Protein AF-A0A8T8SCB7-F1 (afdb_monomer_lite)

Radius of gyration: 16.07 Å; chains: 1; bounding box: 33×56×35 Å

pLDDT: mean 74.21, std 17.25, range [39.06, 95.44]

Foldseek 3Di:
DVVVVVVVVVVVLVQQPDPPDAWAKWFKAFPVRWTWFFDPDDDDQADWTFTFTANATWIKTWDWDDDPVNGIWIWIAQDDPFAWTWAAAAWTITTHRHDDPLRPQRHIWHFRADPVGATFIATPDCVSNHNFAHDTKAFPDNDGGGGITTHDPPPPRTTGMHIGGDDDDPDDRTHD

Sequence (176 aa):
RIQQKKQTMALLNSLHRSTGLPKGDYTIQLPTGKYIGRAEIESEIFAPKPIVVRSTPFVWTVQPIKVKDGLERYNILPGSDAAGHWTAQGDGVYAFAAKVPGQDEASELILQKARAGGYFIKQANETVAGHAKSGAWYVYKQDEFSPVFAGGKGAIMAVPFTFVAQKKTKGTNGIA

Secondary structure (DSSP, 8-state):
-HHHHHHHHHHHHHTTS-----SEEEEEE-TTS-EEE--S--S-SSS-EE-EEESS-BEEEEEEEE-TTS-EEEEEESSTT----EEEETTEEEE-SS--TTHHHH--EEEEEPTTSSEEEEES-TTTTSSPPSSEEEES--STTPBEEEEESSTTT--PBEEEE----SS-SSB-

Structure (mmCIF, N/CA/C/O backbone):
data_AF-A0A8T8SCB7-F1
#
_entry.id   AF-A0A8T8SCB7-F1
#
loop_
_atom_site.group_PDB
_atom_site.id
_atom_site.type_symbol
_atom_site.label_atom_id
_atom_site.label_alt_id
_atom_site.label_comp_id
_atom_site.label_asym_id
_atom_site.label_entity_id
_atom_site.label_seq_id
_atom_site.pdbx_PDB_ins_code
_atom_site.Cartn_x
_atom_site.Cartn_y
_atom_site.Cartn_z
_atom_site.occupancy
_atom_site.B_iso_or_equiv
_atom_site.auth_seq_id
_atom_site.auth_comp_id
_atom_site.auth_asym_id
_atom_site.auth_atom_id
_atom_site.pdbx_PDB_model_num
ATOM 1 N N . ARG A 1 1 ? -1.645 38.810 -9.938 1.00 50.62 1 ARG A N 1
ATOM 2 C CA . ARG A 1 1 ? -1.290 37.470 -10.490 1.00 50.62 1 ARG A CA 1
ATOM 3 C C . ARG A 1 1 ? -0.327 36.659 -9.604 1.00 50.62 1 ARG A C 1
ATOM 5 O O . ARG A 1 1 ? -0.579 35.478 -9.414 1.00 50.62 1 ARG A O 1
ATOM 12 N N . ILE A 1 2 ? 0.731 37.247 -9.029 1.00 47.50 2 ILE A N 1
ATOM 13 C CA . ILE A 1 2 ? 1.704 36.523 -8.171 1.00 47.50 2 ILE A CA 1
ATOM 14 C C . ILE A 1 2 ? 1.106 36.120 -6.802 1.00 47.50 2 ILE A C 1
ATOM 16 O O . ILE A 1 2 ? 1.375 35.029 -6.305 1.00 47.50 2 ILE A O 1
ATOM 20 N N . GLN A 1 3 ? 0.227 36.948 -6.226 1.00 39.47 3 GLN A N 1
ATOM 21 C CA . GLN A 1 3 ? -0.453 36.669 -4.948 1.00 39.47 3 GLN A CA 1
ATOM 22 C C . GLN A 1 3 ? -1.426 35.477 -5.010 1.00 39.47 3 GLN A C 1
ATOM 24 O O . GLN A 1 3 ? -1.428 34.654 -4.101 1.00 39.47 3 GLN A O 1
ATOM 29 N N . GLN A 1 4 ? -2.174 35.325 -6.110 1.00 40.62 4 GLN A N 1
ATOM 30 C CA . GLN A 1 4 ? -3.085 34.190 -6.318 1.00 40.62 4 GLN A CA 1
ATOM 31 C C . GLN A 1 4 ? -2.323 32.858 -6.409 1.00 40.62 4 GLN A C 1
ATOM 33 O O . GLN A 1 4 ? -2.692 31.911 -5.729 1.00 40.62 4 GLN A O 1
ATOM 38 N N . LYS A 1 5 ? -1.196 32.803 -7.145 1.00 40.16 5 LYS A N 1
ATOM 39 C CA . LYS A 1 5 ? -0.328 31.606 -7.207 1.00 40.16 5 LYS A CA 1
ATOM 40 C C . LYS A 1 5 ? 0.242 31.211 -5.838 1.00 40.16 5 LYS A C 1
ATOM 42 O O . LYS A 1 5 ? 0.295 30.024 -5.529 1.00 40.16 5 LYS A O 1
ATOM 47 N N . LYS A 1 6 ? 0.645 32.188 -5.012 1.00 40.19 6 LYS A N 1
ATOM 48 C CA . LYS A 1 6 ? 1.115 31.936 -3.636 1.00 40.19 6 LYS A CA 1
ATOM 49 C C . LYS A 1 6 ? -0.001 31.411 -2.734 1.00 40.19 6 LYS A C 1
ATOM 51 O O . LYS A 1 6 ? 0.254 30.504 -1.955 1.00 40.19 6 LYS A O 1
ATOM 56 N N . GLN A 1 7 ? -1.224 31.924 -2.865 1.00 43.44 7 GLN A N 1
ATOM 57 C CA . GLN A 1 7 ? -2.378 31.413 -2.121 1.00 43.44 7 GLN A CA 1
ATOM 58 C C . GLN A 1 7 ? -2.768 29.999 -2.560 1.00 43.44 7 GLN A C 1
ATOM 60 O O . GLN A 1 7 ? -3.058 29.179 -1.700 1.00 43.44 7 GLN A O 1
ATOM 65 N N . THR A 1 8 ? -2.699 29.661 -3.853 1.00 43.09 8 THR A N 1
ATOM 66 C CA . THR A 1 8 ? -2.957 28.287 -4.322 1.00 43.09 8 THR A CA 1
ATOM 67 C C . THR A 1 8 ? -1.884 27.309 -3.832 1.00 43.09 8 THR A C 1
ATOM 69 O O . THR A 1 8 ? -2.233 26.233 -3.359 1.00 43.09 8 THR A O 1
ATOM 72 N N . MET A 1 9 ? -0.597 27.686 -3.866 1.00 39.97 9 MET A N 1
ATOM 73 C CA . MET A 1 9 ? 0.490 26.874 -3.291 1.00 39.97 9 MET A CA 1
ATOM 74 C C . MET A 1 9 ? 0.390 26.748 -1.770 1.00 39.97 9 MET A C 1
ATOM 76 O O . MET A 1 9 ? 0.601 25.666 -1.241 1.00 39.97 9 MET A O 1
ATOM 80 N N . ALA A 1 10 ? 0.033 27.817 -1.056 1.00 42.06 10 ALA A N 1
ATOM 81 C CA . ALA A 1 10 ? -0.179 27.761 0.387 1.00 42.06 10 ALA A CA 1
ATOM 82 C C . ALA A 1 10 ? -1.401 26.902 0.750 1.00 42.06 10 ALA A C 1
ATOM 84 O O . ALA A 1 10 ? -1.356 26.183 1.741 1.00 42.06 10 ALA A O 1
ATOM 85 N N . LEU A 1 11 ? -2.460 26.912 -0.069 1.00 39.97 11 LEU A N 1
ATOM 86 C CA . LEU A 1 11 ? -3.631 26.055 0.118 1.00 39.97 11 LEU A CA 1
ATOM 87 C C . LEU A 1 11 ? -3.288 24.579 -0.148 1.00 39.97 11 LEU A C 1
ATOM 89 O O . LEU A 1 11 ? -3.611 23.728 0.679 1.00 39.97 11 LEU A O 1
ATOM 93 N N . LEU A 1 12 ? -2.555 24.292 -1.233 1.00 39.06 12 LEU A N 1
ATOM 94 C CA . LEU A 1 12 ? -2.007 22.966 -1.550 1.00 39.06 12 LEU A CA 1
ATOM 95 C C . LEU A 1 12 ? -1.056 22.466 -0.454 1.00 39.06 12 LEU A C 1
ATOM 97 O O . LEU A 1 12 ? -1.183 21.323 -0.034 1.00 39.06 12 LEU A O 1
ATOM 101 N N . ASN A 1 13 ? -0.180 23.315 0.085 1.00 41.41 13 ASN A N 1
ATOM 102 C CA . ASN A 1 13 ? 0.718 22.952 1.186 1.00 41.41 13 ASN A CA 1
ATOM 103 C C . ASN A 1 13 ? -0.034 22.798 2.519 1.00 41.41 13 ASN A C 1
ATOM 105 O O . ASN A 1 13 ? 0.308 21.936 3.321 1.00 41.41 13 ASN A O 1
ATOM 109 N N . SER A 1 14 ? -1.103 23.568 2.756 1.00 39.97 14 SER A N 1
ATOM 110 C CA . SER A 1 14 ? -1.929 23.436 3.968 1.00 39.97 14 SER A CA 1
ATOM 111 C C . SER A 1 14 ? -2.802 22.172 3.984 1.00 39.97 14 SER A C 1
ATOM 113 O O . SER A 1 14 ? -3.186 21.712 5.057 1.00 39.97 14 SER A O 1
ATOM 115 N N . LEU A 1 15 ? -3.074 21.585 2.812 1.00 45.12 15 LEU A N 1
ATOM 116 C CA . LEU A 1 15 ? -3.748 20.291 2.654 1.00 45.12 15 LEU A CA 1
ATOM 117 C C . LEU A 1 15 ? -2.835 19.084 2.942 1.00 45.12 15 LEU A C 1
ATOM 119 O O . LEU A 1 15 ? -3.345 17.977 3.088 1.00 45.12 15 LEU A O 1
ATOM 123 N N . HIS A 1 16 ? -1.521 19.295 3.081 1.00 45.41 16 HIS A N 1
ATOM 124 C CA . HIS A 1 16 ? -0.526 18.271 3.431 1.00 45.41 16 HIS A CA 1
ATOM 125 C C . HIS A 1 16 ? -0.062 18.374 4.893 1.00 45.41 16 HIS A C 1
ATOM 127 O O . HIS A 1 16 ? 1.057 17.988 5.223 1.00 45.41 16 HIS A O 1
ATOM 133 N N . ARG A 1 17 ? -0.905 18.901 5.796 1.00 46.22 17 ARG A N 1
ATOM 134 C CA . ARG A 1 17 ? -0.647 18.807 7.241 1.00 46.22 17 ARG A CA 1
ATOM 135 C C . ARG A 1 17 ? -0.542 17.332 7.616 1.00 46.22 17 ARG A C 1
ATOM 137 O O . ARG A 1 17 ? -1.536 16.623 7.500 1.00 46.22 17 ARG A O 1
ATOM 144 N N . SER A 1 18 ? 0.672 16.940 8.000 1.00 48.28 18 SER A N 1
ATOM 145 C CA . SER A 1 18 ? 1.127 15.628 8.462 1.00 48.28 18 SER A CA 1
ATOM 146 C C . SER A 1 18 ? 0.073 14.523 8.413 1.00 48.28 18 SER A C 1
ATOM 148 O O . SER A 1 18 ? -0.882 14.520 9.197 1.00 48.28 18 SER A O 1
ATOM 150 N N . THR A 1 19 ? 0.275 13.533 7.551 1.00 56.06 19 THR A N 1
ATOM 151 C CA . THR A 1 19 ? -0.537 12.311 7.587 1.00 56.06 19 THR A CA 1
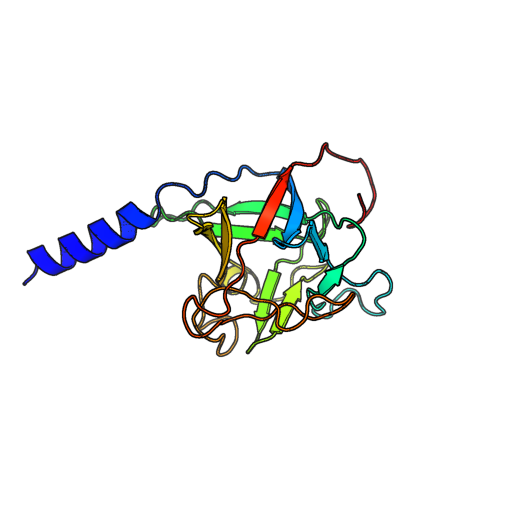ATOM 152 C C . THR A 1 19 ? -0.366 11.626 8.950 1.00 56.06 19 THR A C 1
ATOM 154 O O . THR A 1 19 ? -1.305 11.013 9.458 1.00 56.06 19 THR A O 1
ATOM 157 N N . GLY A 1 20 ? 0.794 11.839 9.592 1.00 68.31 20 GLY A N 1
ATOM 158 C CA . GLY A 1 20 ? 1.016 11.555 11.006 1.00 68.31 20 GLY A CA 1
ATOM 159 C C . GLY A 1 20 ? 1.219 10.077 11.317 1.00 68.31 20 GLY A C 1
ATOM 160 O O . GLY A 1 20 ? 1.247 9.719 12.492 1.00 68.31 20 GLY A O 1
ATOM 161 N N . LEU A 1 21 ? 1.359 9.214 10.302 1.00 86.38 21 LEU A N 1
ATOM 162 C CA . LEU A 1 21 ? 1.660 7.802 10.527 1.00 86.38 21 LEU A CA 1
ATOM 163 C C . LEU A 1 21 ? 3.148 7.638 10.903 1.00 86.38 21 LEU A C 1
ATOM 165 O O . LEU A 1 21 ? 4.014 7.926 10.068 1.00 86.38 21 LEU A O 1
ATOM 169 N N . PRO A 1 22 ? 3.485 7.203 12.133 1.00 88.12 22 PRO A N 1
ATOM 170 C CA . PRO A 1 22 ? 4.874 6.998 12.521 1.00 88.12 22 PRO A CA 1
ATOM 171 C C . PRO A 1 22 ? 5.457 5.761 11.836 1.00 88.12 22 PRO A C 1
ATOM 173 O O . PRO A 1 22 ? 4.728 4.854 11.421 1.00 88.12 22 PRO A O 1
ATOM 176 N N . LYS A 1 23 ? 6.793 5.694 11.781 1.00 88.94 23 LYS A N 1
ATOM 177 C CA . LYS A 1 23 ? 7.489 4.467 11.381 1.00 88.94 23 LYS A CA 1
ATOM 178 C C . LYS A 1 23 ? 7.008 3.304 12.250 1.00 88.94 23 LYS A C 1
ATOM 180 O O . LYS A 1 23 ? 7.021 3.418 13.474 1.00 88.94 23 LYS A O 1
ATOM 185 N N . GLY A 1 24 ? 6.640 2.191 11.630 1.00 88.75 24 GLY A N 1
ATOM 186 C CA . GLY A 1 24 ? 6.175 1.015 12.357 1.00 88.75 24 GLY A CA 1
ATOM 187 C C . GLY A 1 24 ? 5.631 -0.067 11.442 1.00 88.75 24 GLY A C 1
ATOM 188 O O . GLY A 1 24 ? 5.613 0.094 10.222 1.00 88.75 24 GLY A O 1
ATOM 189 N N . ASP A 1 25 ? 5.178 -1.147 12.064 1.00 89.69 25 ASP A N 1
ATOM 190 C CA . ASP A 1 25 ? 4.572 -2.287 11.391 1.00 89.69 25 ASP A CA 1
ATOM 191 C C . ASP A 1 25 ? 3.048 -2.185 11.487 1.00 89.69 25 ASP A C 1
ATOM 193 O O . ASP A 1 25 ? 2.497 -1.878 12.547 1.00 89.69 25 ASP A O 1
ATOM 197 N N . TYR A 1 26 ? 2.364 -2.406 10.369 1.00 91.62 26 TYR A N 1
ATOM 198 C CA . TYR A 1 26 ? 0.929 -2.203 10.225 1.00 91.62 26 TYR A CA 1
ATOM 199 C C . TYR A 1 26 ? 0.309 -3.333 9.416 1.00 91.62 26 TYR A C 1
ATOM 201 O O . TYR A 1 26 ? 0.864 -3.766 8.411 1.00 91.62 26 TYR A O 1
ATOM 209 N N . THR A 1 27 ? -0.895 -3.749 9.792 1.00 93.31 27 THR A N 1
ATOM 210 C CA . THR A 1 27 ? -1.796 -4.379 8.826 1.00 93.31 27 THR A CA 1
ATOM 211 C C . THR A 1 27 ? -2.562 -3.274 8.109 1.00 93.31 27 THR A C 1
ATOM 213 O O . THR A 1 27 ? -2.864 -2.231 8.699 1.00 93.31 27 THR A O 1
ATOM 216 N N . ILE A 1 28 ? -2.838 -3.472 6.822 1.00 94.44 28 ILE A N 1
ATOM 217 C CA . ILE A 1 28 ? -3.557 -2.492 6.006 1.00 94.44 28 ILE A CA 1
ATOM 218 C C . ILE A 1 28 ? -4.883 -3.112 5.578 1.00 94.44 28 ILE A C 1
ATOM 220 O O . ILE A 1 28 ? -4.903 -4.158 4.930 1.00 94.44 28 ILE A O 1
ATOM 224 N N . GLN A 1 29 ? -5.980 -2.475 5.978 1.00 95.44 29 GLN A N 1
ATOM 225 C CA . GLN A 1 29 ? -7.340 -2.980 5.825 1.00 95.44 29 GLN A CA 1
ATOM 226 C C . GLN A 1 29 ? -8.144 -2.156 4.823 1.00 95.44 29 GLN A C 1
ATOM 228 O O . GLN A 1 29 ? -8.042 -0.928 4.769 1.00 95.44 29 GLN A O 1
ATOM 233 N N . LEU A 1 30 ? -8.991 -2.847 4.072 1.00 93.19 30 LEU A N 1
ATOM 234 C CA . LEU A 1 30 ? -10.074 -2.273 3.289 1.00 93.19 30 LEU A CA 1
ATOM 235 C C . LEU A 1 30 ? -11.264 -1.931 4.202 1.00 93.19 30 LEU A C 1
ATOM 237 O O . LEU A 1 30 ? -11.413 -2.534 5.267 1.00 93.19 30 LEU A O 1
ATOM 241 N N . PRO A 1 31 ? -12.185 -1.049 3.771 1.00 90.12 31 PRO A N 1
ATOM 242 C CA . PRO A 1 31 ? -13.402 -0.738 4.526 1.00 90.12 31 PRO A CA 1
ATOM 243 C C . PRO A 1 31 ? -14.296 -1.952 4.812 1.00 90.12 31 PRO A C 1
ATOM 245 O O . PRO A 1 31 ? -15.114 -1.913 5.723 1.00 90.12 31 PRO A O 1
ATOM 248 N N . THR A 1 32 ? -14.143 -3.034 4.047 1.00 90.69 32 THR A N 1
ATOM 249 C CA . THR A 1 32 ? -14.850 -4.305 4.257 1.00 90.69 32 THR A CA 1
ATOM 250 C C . THR A 1 32 ? -14.262 -5.166 5.374 1.00 90.69 32 THR A C 1
ATOM 252 O O . THR A 1 32 ? -14.815 -6.219 5.671 1.00 90.69 32 THR A O 1
ATOM 255 N N . GLY A 1 33 ? -13.136 -4.764 5.971 1.00 91.12 33 GLY A N 1
ATOM 256 C CA . GLY A 1 33 ? -12.409 -5.540 6.978 1.00 91.12 33 GLY A CA 1
ATOM 257 C C . GLY A 1 33 ? -11.411 -6.547 6.399 1.00 91.12 33 GLY A C 1
ATOM 258 O O . GLY A 1 33 ? -10.619 -7.107 7.153 1.00 91.12 33 GLY A O 1
ATOM 259 N N . LYS A 1 34 ? -11.394 -6.752 5.074 1.00 94.75 34 LYS A N 1
ATOM 260 C CA . LYS A 1 34 ? -10.343 -7.531 4.401 1.00 94.75 34 LYS A CA 1
ATOM 261 C C . LYS A 1 34 ? -9.009 -6.791 4.424 1.00 94.75 34 LYS A C 1
ATOM 263 O O . LYS A 1 34 ? -8.967 -5.574 4.592 1.00 94.75 34 LYS A O 1
ATOM 268 N N . TYR A 1 35 ? -7.923 -7.515 4.203 1.00 94.00 35 TYR A N 1
ATOM 269 C CA . TYR A 1 35 ? -6.571 -6.967 4.198 1.00 94.00 35 TYR A CA 1
ATOM 270 C C . TYR A 1 35 ? -6.053 -6.798 2.774 1.00 94.00 35 TYR A C 1
ATOM 272 O O . TYR A 1 35 ? -6.612 -7.350 1.826 1.00 94.00 35 TYR A O 1
ATOM 280 N N . ILE A 1 36 ? -4.957 -6.060 2.627 1.00 93.31 36 ILE A N 1
ATOM 281 C CA . ILE A 1 36 ? -4.107 -6.142 1.439 1.00 93.31 36 ILE A CA 1
ATOM 282 C C . ILE A 1 36 ? -2.752 -6.735 1.809 1.00 93.31 36 ILE A C 1
ATOM 284 O O . ILE A 1 36 ? -2.233 -6.482 2.896 1.00 93.31 36 ILE A O 1
ATOM 288 N N . GLY A 1 37 ? -2.190 -7.535 0.911 1.00 90.50 37 GLY A N 1
ATOM 289 C CA . GLY A 1 37 ? -0.999 -8.347 1.140 1.00 90.50 37 GLY A CA 1
ATOM 290 C C . GLY A 1 37 ? -0.319 -8.751 -0.167 1.00 90.50 37 GLY A C 1
ATOM 291 O O . GLY A 1 37 ? -0.691 -8.287 -1.245 1.00 90.50 37 GLY A O 1
ATOM 292 N N . ARG A 1 38 ? 0.659 -9.651 -0.064 1.00 84.88 38 ARG A N 1
ATOM 293 C CA . ARG A 1 38 ? 1.198 -10.441 -1.189 1.00 84.88 38 ARG A CA 1
ATOM 294 C C . ARG A 1 38 ? 0.643 -11.862 -1.151 1.00 84.88 38 ARG A C 1
ATOM 296 O O . ARG A 1 38 ? 0.041 -12.238 -0.147 1.00 84.88 38 ARG A O 1
ATOM 303 N N . ALA A 1 39 ? 0.836 -12.650 -2.204 1.00 72.69 39 ALA A N 1
ATOM 304 C CA . ALA A 1 39 ? 0.547 -14.085 -2.157 1.00 72.69 39 ALA A CA 1
ATOM 305 C C . ALA A 1 39 ? 1.625 -14.830 -1.339 1.00 72.69 39 ALA A C 1
ATOM 307 O O . ALA A 1 39 ? 2.773 -14.397 -1.290 1.00 72.69 39 ALA A O 1
ATOM 308 N N . GLU A 1 40 ? 1.260 -15.932 -0.674 1.00 60.25 40 GLU A N 1
ATOM 309 C CA . GLU A 1 40 ? 2.172 -16.686 0.213 1.00 60.25 40 GLU A CA 1
ATOM 310 C C . GLU A 1 40 ? 3.194 -17.549 -0.541 1.00 60.25 40 GLU A C 1
ATOM 312 O O . GLU A 1 40 ? 4.269 -17.828 -0.015 1.00 60.25 40 GLU A O 1
ATOM 317 N N . ILE A 1 41 ? 2.888 -17.947 -1.779 1.00 57.22 41 ILE A N 1
ATOM 318 C CA . ILE A 1 41 ? 3.773 -18.753 -2.624 1.00 57.22 41 ILE A CA 1
ATOM 319 C C . ILE A 1 41 ? 4.167 -17.916 -3.832 1.00 57.22 41 ILE A C 1
ATOM 321 O O . ILE A 1 41 ? 3.336 -17.607 -4.686 1.00 57.22 41 ILE A O 1
ATOM 325 N N . GLU A 1 42 ? 5.445 -17.562 -3.918 1.00 58.12 42 GLU A N 1
ATOM 326 C CA . GLU A 1 42 ? 5.986 -16.803 -5.038 1.00 58.12 42 GLU A CA 1
ATOM 327 C C . GLU A 1 42 ? 7.347 -17.375 -5.451 1.00 58.12 42 GLU A C 1
ATOM 329 O O . GLU A 1 42 ? 8.239 -17.551 -4.626 1.00 58.12 42 GLU A O 1
ATOM 334 N N . SER A 1 43 ? 7.512 -17.661 -6.743 1.00 55.09 43 SER A N 1
ATOM 335 C CA . SER A 1 43 ? 8.648 -18.414 -7.296 1.00 55.09 43 SER A CA 1
ATOM 336 C C . SER A 1 43 ? 9.950 -17.618 -7.459 1.00 55.09 43 SER A C 1
ATOM 338 O O . SER A 1 43 ? 10.993 -18.210 -7.713 1.00 55.09 43 SER A O 1
ATOM 340 N N . GLU A 1 44 ? 9.920 -16.287 -7.326 1.00 61.66 44 GLU A N 1
ATOM 341 C CA . GLU A 1 44 ? 11.053 -15.411 -7.675 1.00 61.66 44 GLU A CA 1
ATOM 342 C C . GLU A 1 44 ? 11.160 -14.202 -6.738 1.00 61.66 44 GLU A C 1
ATOM 344 O O . GLU A 1 44 ? 10.221 -13.415 -6.644 1.00 61.66 44 GLU A O 1
ATOM 349 N N . ILE A 1 45 ? 12.305 -14.019 -6.073 1.00 58.69 45 ILE A N 1
ATOM 350 C CA . ILE A 1 45 ? 12.516 -12.963 -5.060 1.00 58.69 45 ILE A CA 1
ATOM 351 C C . ILE A 1 45 ? 12.659 -11.562 -5.691 1.00 58.69 45 ILE A C 1
ATOM 353 O O . ILE A 1 45 ? 12.259 -10.570 -5.083 1.00 58.69 45 ILE A O 1
ATOM 357 N N . PHE A 1 46 ? 13.200 -11.465 -6.910 1.00 58.56 46 PHE A N 1
ATOM 358 C CA . PHE A 1 46 ? 13.490 -10.183 -7.574 1.00 58.56 46 PHE A CA 1
ATOM 359 C C . PHE A 1 46 ? 12.359 -9.656 -8.468 1.00 58.56 46 PHE A C 1
ATOM 361 O O . PHE A 1 46 ? 12.425 -8.515 -8.922 1.00 58.56 46 PHE A O 1
ATOM 368 N N . ALA A 1 47 ? 11.322 -10.456 -8.719 1.00 66.50 47 ALA A N 1
ATOM 369 C CA . ALA A 1 47 ? 10.190 -10.029 -9.533 1.00 66.50 47 ALA A CA 1
ATOM 370 C C . ALA A 1 47 ? 9.229 -9.128 -8.729 1.00 66.50 47 ALA A C 1
ATOM 372 O O . ALA A 1 47 ? 8.987 -9.419 -7.552 1.00 66.50 47 ALA A O 1
ATOM 373 N N . PRO A 1 48 ? 8.638 -8.078 -9.341 1.00 74.50 48 PRO A N 1
ATOM 374 C CA . PRO A 1 48 ? 7.559 -7.306 -8.728 1.00 74.50 48 PRO A CA 1
ATOM 375 C C . PRO A 1 48 ? 6.394 -8.220 -8.361 1.00 74.50 48 PRO A C 1
ATOM 377 O O . PRO A 1 48 ? 5.976 -9.060 -9.161 1.00 74.50 48 PRO A O 1
ATOM 380 N N . LYS A 1 49 ? 5.850 -8.047 -7.158 1.00 84.12 49 LYS A N 1
ATOM 381 C CA . LYS A 1 49 ? 4.766 -8.886 -6.647 1.00 84.12 49 LYS A CA 1
ATOM 382 C C . LYS A 1 49 ? 3.491 -8.086 -6.525 1.00 84.12 49 LYS A C 1
ATOM 384 O O . LYS A 1 49 ? 3.523 -7.039 -5.880 1.00 84.12 49 LYS A O 1
ATOM 389 N N . PRO A 1 50 ? 2.389 -8.530 -7.146 1.00 87.38 50 PRO A N 1
ATOM 390 C CA . PRO A 1 50 ? 1.155 -7.774 -7.109 1.00 87.38 50 PRO A CA 1
ATOM 391 C C . PRO A 1 50 ? 0.679 -7.640 -5.667 1.00 87.38 50 PRO A C 1
ATOM 393 O O . PRO A 1 50 ? 0.734 -8.588 -4.879 1.00 87.38 50 PRO A O 1
ATOM 396 N N . ILE A 1 51 ? 0.198 -6.450 -5.332 1.00 91.12 51 ILE A N 1
ATOM 397 C CA . ILE A 1 51 ? -0.522 -6.240 -4.084 1.00 91.12 51 ILE A CA 1
ATOM 398 C C . ILE A 1 51 ? -1.962 -6.668 -4.315 1.00 91.12 51 ILE A C 1
ATOM 400 O O . ILE A 1 51 ? -2.612 -6.224 -5.262 1.00 91.12 51 ILE A O 1
ATOM 404 N N . VAL A 1 52 ? -2.453 -7.548 -3.454 1.00 92.31 52 VAL A N 1
ATOM 405 C CA . VAL A 1 52 ? -3.750 -8.201 -3.619 1.00 92.31 52 VAL A CA 1
ATOM 406 C C . VAL A 1 52 ? -4.563 -8.153 -2.335 1.00 92.31 52 VAL A C 1
ATOM 408 O O . VAL A 1 52 ? -4.020 -8.000 -1.241 1.00 92.31 52 VAL A O 1
ATOM 411 N N . VAL A 1 53 ? -5.874 -8.318 -2.461 1.00 93.69 53 VAL A N 1
ATOM 412 C CA . VAL A 1 53 ? -6.784 -8.528 -1.336 1.00 93.69 53 VAL A CA 1
ATOM 413 C C . VAL A 1 53 ? -6.479 -9.864 -0.664 1.00 93.69 53 VAL A C 1
ATOM 415 O O . VAL A 1 53 ? -6.266 -10.875 -1.332 1.00 93.69 53 VAL A O 1
ATOM 418 N N . ARG A 1 54 ? -6.493 -9.882 0.666 1.00 92.75 54 ARG A N 1
ATOM 419 C CA . ARG A 1 54 ? -6.255 -11.063 1.498 1.00 92.75 54 ARG A CA 1
ATOM 420 C C . ARG A 1 54 ? -7.346 -11.211 2.550 1.00 92.75 54 ARG A C 1
ATOM 422 O O . ARG A 1 54 ? -7.840 -10.223 3.101 1.00 92.75 54 ARG A O 1
ATOM 429 N N . SER A 1 55 ? -7.688 -12.461 2.841 1.00 91.06 55 SER A N 1
ATOM 430 C CA . SER A 1 55 ? -8.549 -12.820 3.971 1.00 91.06 55 SER A CA 1
ATOM 431 C C . SER A 1 55 ? -7.764 -12.841 5.288 1.00 91.06 55 SER A C 1
ATOM 433 O O . SER A 1 55 ? -8.323 -12.565 6.346 1.00 91.06 55 SER A O 1
ATOM 435 N N . THR A 1 56 ? -6.459 -13.120 5.224 1.00 88.44 56 THR A N 1
ATOM 436 C CA . THR A 1 56 ? -5.551 -13.130 6.374 1.00 88.44 56 THR A CA 1
ATOM 437 C C . THR A 1 56 ? -4.768 -11.816 6.494 1.00 88.44 56 THR A C 1
ATOM 439 O O . THR A 1 56 ? -4.501 -11.160 5.479 1.00 88.44 56 THR A O 1
ATOM 442 N N . PRO A 1 57 ? -4.390 -11.402 7.717 1.00 88.56 57 PRO A N 1
ATOM 443 C CA . PRO A 1 57 ? -3.588 -10.204 7.911 1.00 88.56 57 PRO A CA 1
ATOM 444 C C . PRO A 1 57 ? -2.196 -10.345 7.292 1.00 88.56 57 PRO A C 1
ATOM 446 O O . PRO A 1 57 ? -1.520 -11.356 7.474 1.00 88.56 57 PRO A O 1
ATOM 449 N N . PHE A 1 58 ? -1.747 -9.288 6.617 1.00 86.50 58 PHE A N 1
ATOM 450 C CA . PHE A 1 58 ? -0.381 -9.162 6.120 1.00 86.50 58 PHE A CA 1
ATOM 451 C C . PHE A 1 58 ? 0.277 -7.938 6.756 1.00 86.50 58 PHE A C 1
ATOM 453 O O . PHE A 1 58 ? -0.324 -6.857 6.790 1.00 86.50 58 PHE A O 1
ATOM 460 N N . VAL A 1 59 ? 1.496 -8.105 7.271 1.00 88.00 59 VAL A N 1
ATOM 461 C CA . VAL A 1 59 ? 2.227 -7.026 7.948 1.00 88.00 59 VAL A CA 1
ATOM 462 C C . VAL A 1 59 ? 3.103 -6.269 6.962 1.00 88.00 59 VAL A C 1
ATOM 464 O O . VAL A 1 59 ? 3.955 -6.836 6.280 1.00 88.00 59 VAL A O 1
ATOM 467 N N . TRP A 1 60 ? 2.915 -4.956 6.944 1.00 89.94 60 TRP A N 1
ATOM 468 C CA . TRP A 1 60 ? 3.667 -4.000 6.155 1.00 89.94 60 TRP A CA 1
ATOM 469 C C . TRP A 1 60 ? 4.426 -3.048 7.066 1.00 89.94 60 TRP A C 1
ATOM 471 O O . TRP A 1 60 ? 3.866 -2.511 8.021 1.00 89.94 60 TRP A O 1
ATOM 481 N N . THR A 1 61 ? 5.680 -2.770 6.739 1.00 89.69 61 THR A N 1
ATOM 482 C CA . THR A 1 61 ? 6.450 -1.746 7.441 1.00 89.69 61 THR A CA 1
ATOM 483 C C . THR A 1 61 ? 6.278 -0.420 6.719 1.00 89.69 61 THR A C 1
ATOM 485 O O . THR A 1 61 ? 6.615 -0.298 5.543 1.00 89.69 61 THR A O 1
ATOM 488 N N . VAL A 1 62 ? 5.770 0.586 7.427 1.00 90.69 62 VAL A N 1
ATOM 489 C CA . VAL A 1 62 ? 5.624 1.953 6.921 1.00 90.69 62 VAL A CA 1
ATOM 490 C C . VAL A 1 62 ? 6.820 2.781 7.370 1.00 90.69 62 VAL A C 1
ATOM 492 O O . VAL A 1 62 ? 7.176 2.795 8.550 1.00 90.69 62 VAL A O 1
ATOM 495 N N . GLN A 1 63 ? 7.441 3.488 6.430 1.00 89.25 63 GLN A N 1
ATOM 496 C CA . GLN A 1 63 ? 8.612 4.326 6.661 1.00 89.25 63 GLN A CA 1
ATOM 497 C C . GLN A 1 63 ? 8.360 5.744 6.127 1.00 89.25 63 GLN A C 1
ATOM 499 O O . GLN A 1 63 ? 8.369 5.942 4.912 1.00 89.25 63 GLN A O 1
ATOM 504 N N . PRO A 1 64 ? 8.136 6.743 7.000 1.00 88.94 64 PRO A N 1
ATOM 505 C CA . PRO A 1 64 ? 8.050 8.132 6.575 1.00 88.94 64 PRO A CA 1
ATOM 506 C C . PRO A 1 64 ? 9.411 8.634 6.077 1.00 88.94 64 PRO A C 1
ATOM 508 O O . PRO A 1 64 ? 10.454 8.375 6.683 1.00 88.94 64 PRO A O 1
ATOM 511 N N . ILE A 1 65 ? 9.382 9.396 4.992 1.00 85.62 65 ILE A N 1
ATOM 512 C CA . ILE A 1 65 ? 10.524 10.015 4.327 1.00 85.62 65 ILE A CA 1
ATOM 513 C C . ILE A 1 65 ? 10.466 11.514 4.608 1.00 85.62 65 ILE A C 1
ATOM 515 O O . ILE A 1 65 ? 9.462 12.179 4.340 1.00 85.62 65 ILE A O 1
ATOM 519 N N . LYS A 1 66 ? 11.565 12.061 5.133 1.00 77.00 66 LYS A N 1
ATOM 520 C CA . LYS A 1 66 ? 11.722 13.507 5.301 1.00 77.00 66 LYS A CA 1
ATOM 521 C C . LYS A 1 66 ? 12.171 14.112 3.978 1.00 77.00 66 LYS A C 1
ATOM 523 O O . LYS A 1 66 ? 13.341 13.991 3.620 1.00 77.00 66 LYS A O 1
ATOM 528 N N . VAL A 1 67 ? 11.267 14.786 3.277 1.00 73.75 67 VAL A N 1
ATOM 529 C CA . VAL A 1 67 ? 11.611 15.541 2.068 1.00 73.75 67 VAL A CA 1
ATOM 530 C C . VAL A 1 67 ? 11.738 17.036 2.358 1.00 73.75 67 VAL A C 1
ATOM 532 O O . VAL A 1 67 ? 11.107 17.589 3.258 1.00 73.75 67 VAL A O 1
ATOM 535 N N . LYS A 1 68 ? 12.627 17.693 1.606 1.00 68.25 68 LYS A N 1
ATOM 536 C CA . LYS A 1 68 ? 13.017 19.099 1.821 1.00 68.25 68 LYS A CA 1
ATOM 537 C C . LYS A 1 68 ? 11.896 20.101 1.518 1.00 68.25 68 LYS A C 1
ATOM 539 O O . LYS A 1 68 ? 11.984 21.241 1.956 1.00 68.25 68 LYS A O 1
ATOM 544 N N . ASP A 1 69 ? 10.874 19.689 0.771 1.00 70.81 69 ASP A N 1
ATOM 545 C CA . ASP A 1 69 ? 9.717 20.515 0.400 1.00 70.81 69 ASP A CA 1
ATOM 546 C C . ASP A 1 69 ? 8.653 20.612 1.515 1.00 70.81 69 ASP A C 1
ATOM 548 O O . ASP A 1 69 ? 7.683 21.356 1.374 1.00 70.81 69 ASP A O 1
ATOM 552 N N . GLY A 1 70 ? 8.848 19.903 2.635 1.00 64.56 70 GLY A N 1
ATOM 553 C CA . GLY A 1 70 ? 7.927 19.886 3.771 1.00 64.56 70 GLY A CA 1
ATOM 554 C C . GLY A 1 70 ? 6.709 18.976 3.585 1.00 64.56 70 GLY A C 1
ATOM 555 O O . GLY A 1 70 ? 5.847 18.956 4.462 1.00 64.56 70 GLY A O 1
ATOM 556 N N . LEU A 1 71 ? 6.626 18.226 2.480 1.00 68.06 71 LEU A N 1
ATOM 557 C CA . LEU A 1 71 ? 5.616 17.187 2.291 1.00 68.06 71 LEU A CA 1
ATOM 558 C C . LEU A 1 71 ? 6.019 15.915 3.056 1.00 68.06 71 LEU A C 1
ATOM 560 O O . LEU A 1 71 ? 7.195 15.636 3.259 1.00 68.06 71 LEU A O 1
ATOM 564 N N . GLU A 1 72 ? 5.052 15.115 3.498 1.00 80.50 72 GLU A N 1
ATOM 565 C CA . GLU A 1 72 ? 5.343 13.786 4.050 1.00 80.50 72 GLU A CA 1
ATOM 566 C C . GLU A 1 72 ? 5.189 12.742 2.946 1.00 80.50 72 GLU A C 1
ATOM 568 O O . GLU A 1 72 ? 4.105 12.584 2.376 1.00 80.50 72 GLU A O 1
ATOM 573 N N . ARG A 1 73 ? 6.281 12.034 2.646 1.00 88.06 73 ARG A N 1
ATOM 574 C CA . ARG A 1 73 ? 6.292 10.900 1.715 1.00 88.06 73 ARG A CA 1
ATOM 575 C C . ARG A 1 73 ? 6.540 9.609 2.481 1.00 88.06 73 ARG A C 1
ATOM 577 O O . ARG A 1 73 ? 7.029 9.642 3.608 1.00 88.06 73 ARG A O 1
ATOM 584 N N . TYR A 1 74 ? 6.188 8.479 1.890 1.00 89.56 74 TYR A N 1
ATOM 585 C CA . TYR A 1 74 ? 6.237 7.182 2.556 1.00 89.56 74 TYR A CA 1
ATOM 586 C C . TYR A 1 74 ? 6.822 6.117 1.646 1.00 89.56 74 TYR A C 1
ATOM 588 O O . TYR A 1 74 ? 6.477 6.060 0.472 1.00 89.56 74 TYR A O 1
ATOM 596 N N . ASN A 1 75 ? 7.622 5.228 2.224 1.00 89.44 75 ASN A N 1
ATOM 597 C CA . ASN A 1 75 ? 7.863 3.901 1.676 1.00 89.44 75 ASN A CA 1
ATOM 598 C C . ASN A 1 75 ? 7.048 2.885 2.478 1.00 89.44 75 ASN A C 1
ATOM 600 O O . ASN A 1 75 ? 6.913 3.003 3.699 1.00 89.44 75 ASN A O 1
ATOM 604 N N . ILE A 1 76 ? 6.518 1.877 1.791 1.00 89.56 76 ILE A N 1
ATOM 605 C CA . ILE A 1 76 ? 5.851 0.728 2.408 1.00 89.56 76 ILE A CA 1
ATOM 606 C C . ILE A 1 76 ? 6.564 -0.535 1.924 1.00 89.56 76 ILE A C 1
ATOM 608 O O . ILE A 1 76 ? 6.837 -0.669 0.730 1.00 89.56 76 ILE A O 1
ATOM 612 N N . LEU A 1 77 ? 6.911 -1.423 2.858 1.00 86.38 77 LEU A N 1
ATOM 613 C CA . LEU A 1 77 ? 7.747 -2.602 2.622 1.00 86.38 77 LEU A CA 1
ATOM 614 C C . LEU A 1 77 ? 7.048 -3.877 3.115 1.00 86.38 77 LEU A C 1
ATOM 616 O O . LEU A 1 77 ? 6.338 -3.809 4.124 1.00 86.38 77 LEU A O 1
ATOM 620 N N . PRO A 1 78 ? 7.237 -5.038 2.453 1.00 79.12 78 PRO A N 1
ATOM 621 C CA . PRO A 1 78 ? 6.642 -6.319 2.851 1.00 79.12 78 PRO A CA 1
ATOM 622 C C . PRO A 1 78 ? 7.322 -6.936 4.090 1.00 79.12 78 PRO A C 1
ATOM 624 O O . PRO A 1 78 ? 7.893 -8.022 4.017 1.00 79.12 78 PRO A O 1
ATOM 627 N N . GLY A 1 79 ? 7.255 -6.234 5.222 1.00 68.88 79 GLY A N 1
ATOM 628 C CA . GLY A 1 79 ? 7.881 -6.597 6.495 1.00 68.88 79 GLY A CA 1
ATOM 629 C C . GLY A 1 79 ? 9.145 -5.789 6.808 1.00 68.88 79 GLY A C 1
ATOM 630 O O . GLY A 1 79 ? 9.689 -5.096 5.945 1.00 68.88 79 GLY A O 1
ATOM 631 N N . SER A 1 80 ? 9.612 -5.880 8.059 1.00 60.59 80 SER A N 1
ATOM 632 C CA . SER A 1 80 ? 10.677 -5.016 8.599 1.00 60.59 80 SER A CA 1
ATOM 633 C C . SER A 1 80 ? 12.054 -5.268 7.998 1.00 60.59 80 SER A C 1
ATOM 635 O O . SER A 1 80 ? 12.895 -4.369 8.010 1.00 60.59 80 SER A O 1
ATOM 637 N N . ASP A 1 81 ? 12.259 -6.478 7.483 1.00 59.59 81 ASP A N 1
ATOM 638 C CA . ASP A 1 81 ? 13.542 -6.963 6.974 1.00 59.59 81 ASP A CA 1
ATOM 639 C C . ASP A 1 81 ? 13.599 -6.916 5.435 1.00 59.59 81 ASP A C 1
ATOM 641 O O . ASP A 1 81 ? 14.633 -7.204 4.832 1.00 59.59 81 ASP A O 1
ATOM 645 N N . ALA A 1 82 ? 12.493 -6.533 4.785 1.00 65.44 82 ALA A N 1
ATOM 646 C CA . ALA A 1 82 ? 12.439 -6.349 3.344 1.00 65.44 82 ALA A CA 1
ATOM 647 C C . ALA A 1 82 ? 13.126 -5.041 2.927 1.00 65.44 82 ALA A C 1
ATOM 649 O O . ALA A 1 82 ? 13.063 -4.033 3.630 1.00 65.44 82 ALA A O 1
ATOM 650 N N . ALA A 1 83 ? 13.751 -5.051 1.748 1.00 62.97 83 ALA A N 1
ATOM 651 C CA . ALA A 1 83 ? 14.437 -3.884 1.186 1.00 62.97 83 ALA A CA 1
ATOM 652 C C . ALA A 1 83 ? 13.720 -3.289 -0.036 1.00 62.97 83 ALA A C 1
ATOM 654 O O . ALA A 1 83 ? 14.094 -2.217 -0.503 1.00 62.97 83 ALA A O 1
ATOM 655 N N . GLY A 1 84 ? 12.723 -3.991 -0.581 1.00 68.75 84 GLY A N 1
ATOM 656 C CA . GLY A 1 84 ? 11.935 -3.503 -1.705 1.00 68.75 84 GLY A CA 1
ATOM 657 C C . GLY A 1 84 ? 10.722 -2.690 -1.253 1.00 68.75 84 GLY A C 1
ATOM 658 O O . GLY A 1 84 ? 10.120 -2.939 -0.207 1.00 68.75 84 GLY A O 1
ATOM 659 N N . HIS A 1 85 ? 10.377 -1.689 -2.056 1.00 83.12 85 HIS A N 1
ATOM 660 C CA . HIS A 1 85 ? 9.290 -0.757 -1.787 1.00 83.12 85 HIS A CA 1
ATOM 661 C C . HIS A 1 85 ? 8.066 -1.057 -2.654 1.00 83.12 85 HIS A C 1
ATOM 663 O O . HIS A 1 85 ? 8.133 -1.793 -3.641 1.00 83.12 85 HIS A O 1
ATOM 669 N N . TRP A 1 86 ? 6.940 -0.460 -2.290 1.00 86.31 86 TRP A N 1
ATOM 670 C CA . TRP A 1 86 ? 5.759 -0.403 -3.139 1.00 86.31 86 TRP A CA 1
ATOM 671 C C . TRP A 1 86 ? 5.940 0.565 -4.308 1.00 86.31 86 TRP A C 1
ATOM 673 O O . TRP A 1 86 ? 6.504 1.639 -4.135 1.00 86.31 86 TRP A O 1
ATOM 683 N N . THR A 1 87 ? 5.392 0.235 -5.473 1.00 83.69 87 THR A N 1
ATOM 684 C CA . THR A 1 87 ? 5.312 1.151 -6.618 1.00 83.69 87 THR A CA 1
ATOM 685 C C . THR A 1 87 ? 4.099 0.827 -7.487 1.00 83.69 87 THR A C 1
ATOM 687 O O . THR A 1 87 ? 3.577 -0.291 -7.458 1.00 83.69 87 THR A O 1
ATOM 690 N N . ALA A 1 88 ? 3.656 1.799 -8.274 1.00 80.06 88 ALA A N 1
ATOM 691 C CA . ALA A 1 88 ? 2.728 1.576 -9.371 1.00 80.06 88 ALA A CA 1
ATOM 692 C C . ALA A 1 88 ? 3.498 1.387 -10.685 1.00 80.06 88 ALA A C 1
ATOM 694 O O . ALA A 1 88 ? 4.466 2.092 -10.927 1.00 80.06 88 ALA A O 1
ATOM 695 N N . GLN A 1 89 ? 3.051 0.485 -11.555 1.00 76.81 89 GLN A N 1
ATOM 696 C CA . GLN A 1 89 ? 3.534 0.399 -12.935 1.00 76.81 89 GLN A CA 1
ATOM 697 C C . GLN A 1 89 ? 2.335 0.259 -13.870 1.00 76.81 89 GLN A C 1
ATOM 699 O O . GLN A 1 89 ? 1.619 -0.744 -13.828 1.00 76.81 89 GLN A O 1
ATOM 704 N N . GLY A 1 90 ? 2.085 1.282 -14.693 1.00 75.38 90 GLY A N 1
ATOM 705 C CA . GLY A 1 90 ? 0.814 1.404 -15.406 1.00 75.38 90 GLY A CA 1
ATOM 706 C C . GLY A 1 90 ? -0.356 1.560 -14.427 1.00 75.38 90 GLY A C 1
ATOM 707 O O . GLY A 1 90 ? -0.418 2.529 -13.671 1.00 75.38 90 GLY A O 1
ATOM 708 N N . ASP A 1 91 ? -1.307 0.626 -14.442 1.00 77.44 91 ASP A N 1
ATOM 709 C CA . ASP A 1 91 ? -2.396 0.558 -13.459 1.00 77.44 91 ASP A CA 1
ATOM 710 C C . ASP A 1 91 ? -2.170 -0.485 -12.356 1.00 77.44 91 ASP A C 1
ATOM 712 O O . ASP A 1 91 ? -2.907 -0.476 -11.373 1.00 77.44 91 ASP A O 1
ATOM 716 N N . GLY A 1 92 ? -1.158 -1.345 -12.463 1.00 81.81 92 GLY A N 1
ATOM 717 C CA . GLY A 1 92 ? -0.842 -2.337 -11.439 1.00 81.81 92 GLY A CA 1
ATOM 718 C C . GLY A 1 92 ? -0.075 -1.736 -10.264 1.00 81.81 92 GLY A C 1
ATOM 719 O O . GLY A 1 92 ? 0.739 -0.828 -10.439 1.00 81.81 92 GLY A O 1
ATOM 720 N N . VAL A 1 93 ? -0.313 -2.267 -9.065 1.00 87.56 93 VAL A N 1
ATOM 721 C CA . VAL A 1 93 ? 0.441 -1.930 -7.853 1.00 87.56 93 VAL A CA 1
ATOM 722 C C . VAL A 1 93 ? 1.243 -3.141 -7.401 1.00 87.56 93 VAL A C 1
ATOM 724 O O . VAL A 1 93 ? 0.702 -4.240 -7.253 1.00 87.56 93 VAL A O 1
ATOM 727 N N . TYR A 1 94 ? 2.526 -2.922 -7.132 1.00 85.94 94 TYR A N 1
ATOM 728 C CA . TYR A 1 94 ? 3.479 -3.980 -6.836 1.00 85.94 94 TYR A CA 1
ATOM 729 C C . TYR A 1 94 ? 4.309 -3.669 -5.596 1.00 85.94 94 TYR A C 1
ATOM 731 O O . TYR A 1 94 ? 4.627 -2.516 -5.318 1.00 85.94 94 TYR A O 1
ATOM 739 N N . ALA A 1 95 ? 4.708 -4.716 -4.883 1.00 85.50 95 ALA A N 1
ATOM 740 C CA . ALA A 1 95 ? 5.706 -4.690 -3.828 1.00 85.50 95 ALA A CA 1
ATOM 741 C C . ALA A 1 95 ? 6.911 -5.538 -4.244 1.00 85.50 95 ALA A C 1
ATOM 743 O O . ALA A 1 95 ? 6.762 -6.605 -4.837 1.00 85.50 95 ALA A O 1
ATOM 744 N N . PHE A 1 96 ? 8.111 -5.088 -3.899 1.00 78.31 96 PHE A N 1
ATOM 745 C CA . PHE A 1 96 ? 9.341 -5.831 -4.162 1.00 78.31 96 PHE A CA 1
ATOM 746 C C . PHE A 1 96 ? 9.894 -6.402 -2.857 1.00 78.31 96 PHE A C 1
ATOM 748 O O . PHE A 1 96 ? 9.783 -5.775 -1.805 1.00 78.31 96 PHE A O 1
ATOM 755 N N . ALA A 1 97 ? 10.502 -7.588 -2.901 1.00 72.81 97 ALA A N 1
ATOM 756 C CA . ALA A 1 97 ? 11.186 -8.143 -1.729 1.00 72.81 97 ALA A CA 1
ATOM 757 C C . ALA A 1 97 ? 12.582 -7.522 -1.532 1.00 72.81 97 ALA A C 1
ATOM 759 O O . ALA A 1 97 ? 13.026 -7.327 -0.400 1.00 72.81 97 ALA A O 1
ATOM 760 N N . ALA A 1 98 ? 13.245 -7.156 -2.632 1.00 72.44 98 ALA A N 1
ATOM 761 C CA . ALA A 1 98 ? 14.557 -6.519 -2.656 1.00 72.44 98 ALA A CA 1
ATOM 762 C C . ALA A 1 98 ? 14.520 -5.207 -3.448 1.00 72.44 98 ALA A C 1
ATOM 764 O O . ALA A 1 98 ? 13.641 -5.002 -4.286 1.00 72.44 98 ALA A O 1
ATOM 765 N N . LYS A 1 99 ? 15.492 -4.329 -3.190 1.00 74.19 99 LYS A N 1
ATOM 766 C CA . LYS A 1 99 ? 15.635 -3.076 -3.927 1.00 74.19 99 LYS A CA 1
ATOM 767 C C . LYS A 1 99 ? 16.070 -3.347 -5.368 1.00 74.19 99 LYS A C 1
ATOM 769 O O . LYS A 1 99 ? 17.045 -4.064 -5.584 1.00 74.19 99 LYS A O 1
ATOM 774 N N . VAL A 1 100 ? 15.390 -2.737 -6.335 1.00 71.56 100 VAL A N 1
ATOM 775 C CA . VAL A 1 100 ? 15.768 -2.788 -7.760 1.00 71.56 100 VAL A CA 1
ATOM 776 C C . VAL A 1 100 ? 16.263 -1.418 -8.253 1.00 71.56 100 VAL A C 1
ATOM 778 O O . VAL A 1 100 ? 15.886 -0.389 -7.680 1.00 71.56 100 VAL A O 1
ATOM 781 N N . PRO A 1 101 ? 17.132 -1.352 -9.282 1.00 71.56 101 PRO A N 1
ATOM 782 C CA . PRO A 1 101 ? 17.591 -0.077 -9.835 1.00 71.56 101 PRO A CA 1
ATOM 783 C C . PRO A 1 101 ? 16.425 0.835 -10.254 1.00 71.56 101 PRO A C 1
ATOM 785 O O . PRO A 1 101 ? 15.464 0.373 -10.861 1.00 71.56 101 PRO A O 1
ATOM 788 N N . GLY A 1 102 ? 16.507 2.130 -9.925 1.00 66.94 102 GLY A N 1
ATOM 789 C CA . GLY A 1 102 ? 15.471 3.129 -10.248 1.00 66.94 102 GLY A CA 1
ATOM 790 C C . GLY A 1 102 ? 14.289 3.201 -9.269 1.00 66.94 102 GLY A C 1
ATOM 791 O O . GLY A 1 102 ? 13.418 4.052 -9.425 1.00 66.94 102 GLY A O 1
ATOM 792 N N . GLN A 1 103 ? 14.260 2.358 -8.232 1.00 69.25 103 GLN A N 1
ATOM 793 C CA . GLN A 1 103 ? 13.116 2.257 -7.324 1.00 69.25 103 GLN A CA 1
ATOM 794 C C . GLN A 1 103 ? 12.957 3.440 -6.353 1.00 69.25 103 GLN A C 1
ATOM 796 O O . GLN A 1 103 ? 11.828 3.748 -5.975 1.00 69.25 103 GLN A O 1
ATOM 801 N N . ASP A 1 104 ? 14.042 4.106 -5.946 1.00 67.31 104 ASP A N 1
ATOM 802 C CA . ASP A 1 104 ? 13.993 5.137 -4.893 1.00 67.31 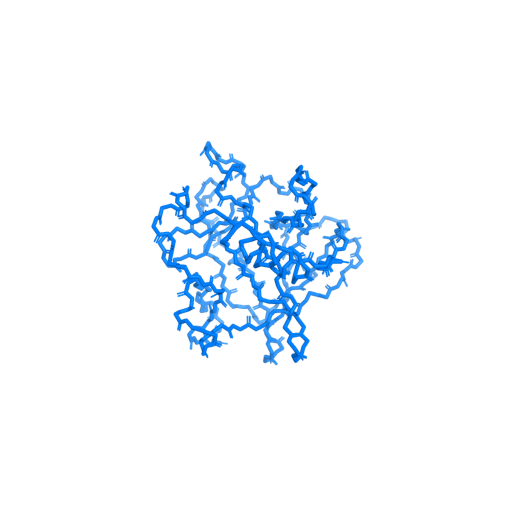104 ASP A CA 1
ATOM 803 C C . ASP A 1 104 ? 13.071 6.306 -5.252 1.00 67.31 104 ASP A C 1
ATOM 805 O O . ASP A 1 104 ? 12.264 6.730 -4.433 1.00 67.31 104 ASP A O 1
ATOM 809 N N . GLU A 1 105 ? 13.139 6.781 -6.494 1.00 64.00 105 GLU A N 1
ATOM 810 C CA . GLU A 1 105 ? 12.303 7.885 -6.976 1.00 64.00 105 GLU A CA 1
ATOM 811 C C . GLU A 1 105 ? 10.895 7.415 -7.381 1.00 64.00 105 GLU A C 1
ATOM 813 O O . GLU A 1 105 ? 9.932 8.180 -7.318 1.00 64.00 105 GLU A O 1
ATOM 818 N N . ALA A 1 106 ? 10.764 6.143 -7.777 1.00 67.25 106 ALA A N 1
ATOM 819 C CA . ALA A 1 106 ? 9.522 5.537 -8.253 1.00 67.25 106 ALA A CA 1
ATOM 820 C C . ALA A 1 106 ? 8.608 5.018 -7.134 1.00 67.25 106 ALA A C 1
ATOM 822 O O . ALA A 1 106 ? 7.504 4.571 -7.423 1.00 67.25 106 ALA A O 1
ATOM 823 N N . SER A 1 107 ? 9.056 4.993 -5.877 1.00 76.88 107 SER A N 1
ATOM 824 C CA . SER A 1 107 ? 8.357 4.269 -4.795 1.00 76.88 107 SER A CA 1
ATOM 825 C C . SER A 1 107 ? 7.859 5.146 -3.662 1.00 76.88 107 SER A C 1
ATOM 827 O O . SER A 1 107 ? 7.233 4.657 -2.725 1.00 76.88 107 SER A O 1
ATOM 829 N N . GLU A 1 108 ? 8.110 6.447 -3.746 1.00 86.31 108 GLU A N 1
ATOM 830 C CA . GLU A 1 108 ? 7.591 7.381 -2.766 1.00 86.31 108 GLU A CA 1
ATOM 831 C C . GLU A 1 108 ? 6.072 7.502 -2.909 1.00 86.31 108 GLU A C 1
ATOM 833 O O . GLU A 1 108 ? 5.541 7.802 -3.983 1.00 86.31 108 GLU A O 1
ATOM 838 N N . LEU A 1 109 ? 5.372 7.292 -1.801 1.00 88.06 109 LEU A N 1
ATOM 839 C CA . LEU A 1 109 ? 3.921 7.344 -1.714 1.00 88.06 109 LEU A CA 1
ATOM 840 C C . LEU A 1 109 ? 3.457 8.561 -0.919 1.00 88.06 109 LEU A C 1
ATOM 842 O O . LEU A 1 109 ? 4.130 9.031 -0.001 1.00 88.06 109 LEU A O 1
ATOM 846 N N . ILE A 1 110 ? 2.253 9.027 -1.233 1.00 87.88 110 ILE A N 1
ATOM 847 C CA . ILE A 1 110 ? 1.518 10.021 -0.452 1.00 87.88 110 ILE A CA 1
ATOM 848 C C . ILE A 1 110 ? 0.348 9.312 0.233 1.00 87.88 110 ILE A C 1
ATOM 850 O O . ILE A 1 110 ? -0.458 8.654 -0.431 1.00 87.88 110 ILE A O 1
ATOM 854 N N . LEU A 1 111 ? 0.231 9.482 1.554 1.00 89.38 111 LEU A N 1
ATOM 855 C CA . LEU A 1 111 ? -0.904 9.002 2.347 1.00 89.38 111 LEU A CA 1
ATOM 856 C C . LEU A 1 111 ? -1.865 10.159 2.641 1.00 89.38 111 LEU A C 1
ATOM 858 O O . LEU A 1 111 ? -1.690 10.925 3.579 1.00 89.38 111 LEU A O 1
ATOM 862 N N . GLN A 1 112 ? -2.918 10.310 1.849 1.00 87.25 112 GLN A N 1
ATOM 863 C CA . GLN A 1 112 ? -3.890 11.379 2.068 1.00 87.25 112 GLN A CA 1
ATOM 864 C C . GLN A 1 112 ? -5.010 10.909 2.998 1.00 87.25 112 GLN A C 1
ATOM 866 O O . GLN A 1 112 ? -5.778 10.020 2.640 1.00 87.25 112 GLN A O 1
ATOM 871 N N . LYS A 1 113 ? -5.171 11.547 4.162 1.00 85.94 113 LYS A N 1
ATOM 872 C CA . LYS A 1 113 ? -6.246 11.210 5.107 1.00 85.94 113 LYS A CA 1
ATOM 873 C C . LYS A 1 113 ? -7.629 11.361 4.463 1.00 85.94 113 LYS A C 1
ATOM 875 O O . LYS A 1 113 ? -7.950 12.408 3.893 1.00 85.94 113 LYS A O 1
ATOM 880 N N . ALA A 1 114 ? -8.451 10.322 4.556 1.00 85.00 114 ALA A N 1
ATOM 881 C CA . ALA A 1 114 ? -9.820 10.340 4.056 1.00 85.00 114 ALA A CA 1
ATOM 882 C C . ALA A 1 114 ? -10.783 10.889 5.123 1.00 85.00 114 ALA A C 1
ATOM 884 O O . ALA A 1 114 ? -10.604 10.659 6.319 1.00 85.00 114 ALA A O 1
ATOM 885 N N . ARG A 1 115 ? -11.835 11.606 4.696 1.00 81.31 115 ARG A N 1
ATOM 886 C CA . ARG A 1 115 ? -12.822 12.216 5.616 1.00 81.31 115 ARG A CA 1
ATOM 887 C C . ARG A 1 115 ? -13.545 11.185 6.486 1.00 81.31 115 ARG A C 1
ATOM 889 O O . ARG A 1 115 ? -13.847 11.478 7.633 1.00 81.31 115 ARG A O 1
ATOM 896 N N . ALA A 1 116 ? -13.798 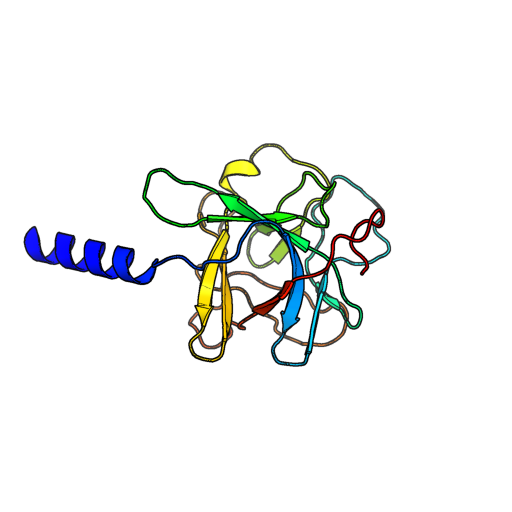9.997 5.940 1.00 75.44 116 ALA A N 1
ATOM 897 C CA . ALA A 1 116 ? -14.471 8.898 6.630 1.00 75.44 116 ALA A CA 1
ATOM 898 C C . ALA A 1 116 ? -13.529 8.052 7.514 1.00 75.44 116 ALA A C 1
ATOM 900 O O . ALA A 1 116 ? -13.966 7.063 8.091 1.00 75.44 116 ALA A O 1
ATOM 901 N N . GLY A 1 117 ? -12.249 8.427 7.626 1.00 84.50 117 GLY A N 1
ATOM 902 C CA . GLY A 1 117 ? -11.213 7.619 8.271 1.00 84.50 117 GLY A CA 1
ATOM 903 C C . GLY A 1 117 ? -10.358 6.842 7.264 1.00 84.50 117 GLY A C 1
ATOM 904 O O . GLY A 1 117 ? -10.745 6.652 6.113 1.00 84.50 117 GLY A O 1
ATOM 905 N N . GLY A 1 118 ? -9.163 6.434 7.697 1.00 89.81 118 GLY A N 1
ATOM 906 C CA . GLY A 1 118 ? -8.156 5.805 6.836 1.00 89.81 118 GLY A CA 1
ATOM 907 C C . GLY A 1 118 ? -7.417 6.789 5.919 1.00 89.81 118 GLY A C 1
ATOM 908 O O . GLY A 1 118 ? -7.464 8.011 6.103 1.00 89.81 118 GLY A O 1
ATOM 909 N N . TYR A 1 119 ? -6.711 6.240 4.931 1.00 91.06 119 TYR A N 1
ATOM 910 C CA . TYR A 1 119 ? -5.841 6.969 4.014 1.00 91.06 119 TYR A CA 1
ATOM 911 C C . TYR A 1 119 ? -6.040 6.501 2.577 1.00 91.06 119 TYR A C 1
ATOM 913 O O . TYR A 1 119 ? -6.034 5.310 2.284 1.00 91.06 119 TYR A O 1
ATOM 921 N N . PHE A 1 120 ? -6.155 7.451 1.664 1.00 89.94 120 PHE A N 1
ATOM 922 C CA . PHE A 1 120 ? -5.956 7.213 0.246 1.00 89.94 120 PHE A CA 1
ATOM 923 C C . PHE A 1 120 ? -4.456 7.134 -0.045 1.00 89.94 120 PHE A C 1
ATOM 925 O O . PHE A 1 120 ? -3.707 8.033 0.342 1.00 89.94 120 PHE A O 1
ATOM 932 N N . ILE A 1 121 ? -4.030 6.089 -0.752 1.00 89.94 121 ILE A N 1
ATOM 933 C CA . ILE A 1 121 ? -2.632 5.887 -1.150 1.00 89.94 121 ILE A CA 1
ATOM 934 C C . ILE A 1 121 ? -2.456 6.376 -2.586 1.00 89.94 121 ILE A C 1
ATOM 936 O O . ILE A 1 121 ? -3.300 6.099 -3.440 1.00 89.94 121 ILE A O 1
ATOM 940 N N . LYS A 1 122 ? -1.396 7.141 -2.847 1.00 86.38 122 LYS A N 1
ATOM 941 C CA . LYS A 1 122 ? -1.074 7.711 -4.162 1.00 86.38 122 LYS A CA 1
ATOM 942 C C . LYS A 1 122 ? 0.415 7.602 -4.443 1.00 86.38 122 LYS A C 1
ATOM 944 O O . LYS A 1 122 ? 1.216 7.683 -3.517 1.00 86.38 122 LYS A O 1
ATOM 949 N N . GLN A 1 123 ? 0.769 7.517 -5.720 1.00 84.31 123 GLN A N 1
ATOM 950 C CA . GLN A 1 123 ? 2.153 7.679 -6.152 1.00 84.31 123 GLN A CA 1
ATOM 951 C C . GLN A 1 123 ? 2.562 9.154 -6.009 1.00 84.31 123 GLN A C 1
ATOM 953 O O . GLN A 1 123 ? 1.813 10.033 -6.432 1.00 84.31 123 GLN A O 1
ATOM 958 N N . ALA A 1 124 ? 3.725 9.442 -5.418 1.00 81.81 124 ALA A N 1
ATOM 959 C CA . ALA A 1 124 ? 4.229 10.816 -5.324 1.00 81.81 124 ALA A CA 1
ATOM 960 C C . ALA A 1 124 ? 4.779 11.324 -6.667 1.00 81.81 124 ALA A C 1
ATOM 962 O O . ALA A 1 124 ? 4.680 12.514 -6.964 1.00 81.81 124 ALA A O 1
ATOM 963 N N . ASN A 1 125 ? 5.343 10.425 -7.481 1.00 76.25 125 ASN A N 1
ATOM 964 C CA . ASN A 1 125 ? 5.920 10.734 -8.786 1.00 76.25 125 ASN A CA 1
ATOM 965 C C . ASN A 1 125 ? 5.376 9.791 -9.871 1.00 76.25 125 ASN A C 1
ATOM 967 O O . ASN A 1 125 ? 5.798 8.643 -9.992 1.00 76.25 125 ASN A O 1
ATOM 971 N N . GLU A 1 126 ? 4.426 10.287 -10.662 1.00 65.44 126 GLU A N 1
ATOM 972 C CA . GLU A 1 126 ? 3.725 9.511 -11.698 1.00 65.44 126 GLU A CA 1
ATOM 973 C C . GLU A 1 126 ? 4.592 9.250 -12.945 1.00 65.44 126 GLU A C 1
ATOM 975 O O . GLU A 1 126 ? 4.364 8.283 -13.674 1.00 65.44 126 GLU A O 1
ATOM 980 N N . THR A 1 127 ? 5.607 10.087 -13.184 1.00 57.81 127 THR A N 1
ATOM 981 C CA . THR A 1 127 ? 6.445 10.042 -14.393 1.00 57.81 127 THR A CA 1
ATOM 982 C C . THR A 1 127 ? 7.501 8.940 -14.327 1.00 57.81 127 THR A C 1
ATOM 984 O O . THR A 1 127 ? 7.807 8.321 -15.342 1.00 57.81 127 THR A O 1
ATOM 987 N N . VAL A 1 128 ? 8.050 8.679 -13.136 1.00 55.12 128 VAL A N 1
ATOM 988 C CA . VAL A 1 128 ? 9.124 7.686 -12.937 1.00 55.12 128 VAL A CA 1
ATOM 989 C C . VAL A 1 128 ? 8.565 6.262 -12.882 1.00 55.12 128 VAL A C 1
ATOM 991 O O . VAL A 1 128 ? 9.215 5.319 -13.319 1.00 55.12 128 VAL A O 1
ATOM 994 N N . ALA A 1 129 ? 7.322 6.102 -12.432 1.00 54.53 129 ALA A N 1
ATOM 995 C CA . ALA A 1 129 ? 6.678 4.804 -12.249 1.00 54.53 129 ALA A CA 1
ATOM 996 C C . ALA A 1 129 ? 6.042 4.234 -13.545 1.00 54.53 129 ALA A C 1
ATOM 998 O O . ALA A 1 129 ? 5.216 3.331 -13.502 1.00 54.53 129 ALA A O 1
ATOM 999 N N . GLY A 1 130 ? 6.401 4.766 -14.721 1.00 53.56 130 GLY A N 1
ATOM 1000 C CA . GLY A 1 130 ? 5.874 4.322 -16.015 1.00 53.56 130 GLY A CA 1
ATOM 1001 C C . GLY A 1 130 ? 4.383 4.627 -16.184 1.00 53.56 130 GLY A C 1
ATOM 1002 O O . GLY A 1 130 ? 3.538 3.814 -15.832 1.00 53.56 130 GLY A O 1
ATOM 1003 N N . HIS A 1 131 ? 4.060 5.799 -16.744 1.00 58.44 131 HIS A N 1
ATOM 1004 C CA . HIS A 1 131 ? 2.693 6.248 -17.071 1.00 58.44 131 HIS A CA 1
ATOM 1005 C C . HIS A 1 131 ? 1.626 5.886 -16.020 1.00 58.44 131 HIS A C 1
ATOM 1007 O O . HIS A 1 131 ? 0.500 5.527 -16.383 1.00 58.44 131 HIS A O 1
ATOM 1013 N N . ALA A 1 132 ? 1.969 5.957 -14.729 1.00 59.88 132 ALA A N 1
ATOM 1014 C CA . ALA A 1 132 ? 1.016 5.648 -13.679 1.00 59.88 132 ALA A CA 1
ATOM 1015 C C . ALA A 1 1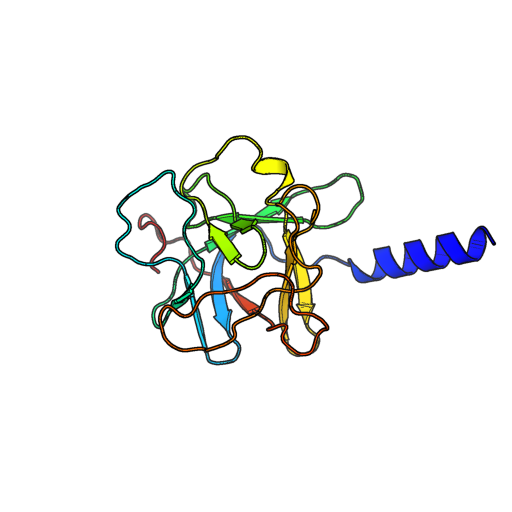32 ? -0.179 6.593 -13.826 1.00 59.88 132 ALA A C 1
ATOM 1017 O O . ALA A 1 132 ? -0.016 7.808 -13.966 1.00 59.88 132 ALA A O 1
ATOM 1018 N N . LYS A 1 133 ? -1.394 6.038 -13.865 1.00 60.81 133 LYS A N 1
ATOM 1019 C CA . LYS A 1 133 ? -2.598 6.865 -13.980 1.00 60.81 133 LYS A CA 1
ATOM 1020 C C . LYS A 1 133 ? -2.691 7.755 -12.742 1.00 60.81 133 LYS A C 1
ATOM 1022 O O . LYS A 1 133 ? -2.549 7.275 -11.618 1.00 60.81 133 LYS A O 1
ATOM 1027 N N . SER A 1 134 ? -2.968 9.039 -12.949 1.00 62.00 134 SER A N 1
ATOM 1028 C CA . SER A 1 134 ? -3.123 9.969 -11.839 1.00 62.00 134 SER A CA 1
ATOM 1029 C C . SER A 1 134 ? -4.303 9.581 -10.952 1.00 62.0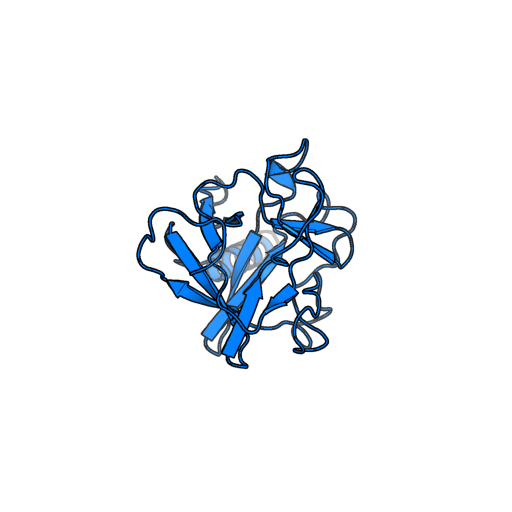0 134 SER A C 1
ATOM 1031 O O . SER A 1 134 ? -5.394 9.267 -11.438 1.00 62.00 134 SER A O 1
ATOM 1033 N N . GLY A 1 135 ? -4.092 9.569 -9.634 1.00 74.94 135 GLY A N 1
ATOM 1034 C CA . GLY A 1 135 ? -5.154 9.278 -8.670 1.00 74.94 135 GLY A CA 1
ATOM 1035 C C . GLY A 1 135 ? -4.781 8.310 -7.555 1.00 74.94 135 GLY A C 1
ATOM 1036 O O . GLY A 1 135 ? -3.667 7.797 -7.466 1.00 74.94 135 GLY A O 1
ATOM 1037 N N . ALA A 1 136 ? -5.745 8.099 -6.658 1.00 85.50 136 ALA A N 1
ATOM 1038 C CA . ALA A 1 136 ? -5.566 7.206 -5.524 1.00 85.50 136 ALA A CA 1
ATOM 1039 C C . ALA A 1 136 ? -5.837 5.751 -5.888 1.00 85.50 136 ALA A C 1
ATOM 1041 O O . ALA A 1 136 ? -6.550 5.454 -6.848 1.00 85.50 136 ALA A O 1
ATOM 1042 N N . TRP A 1 137 ? -5.245 4.858 -5.109 1.00 89.38 137 TRP A N 1
ATOM 1043 C CA . TRP A 1 137 ? -5.353 3.430 -5.325 1.00 89.38 137 TRP A CA 1
ATOM 1044 C C . TRP A 1 137 ? -6.746 2.908 -4.983 1.00 89.38 137 TRP A C 1
ATOM 1046 O O . TRP A 1 137 ? -7.484 3.493 -4.183 1.00 89.38 137 TRP A O 1
ATOM 1056 N N . TYR A 1 138 ? -7.109 1.806 -5.625 1.00 89.88 138 TYR A N 1
ATOM 1057 C CA . TYR A 1 138 ? -8.435 1.220 -5.528 1.00 89.88 138 TYR A CA 1
ATOM 1058 C C . TYR A 1 138 ? -8.415 -0.286 -5.775 1.00 89.88 138 TYR A C 1
ATOM 1060 O O . TYR A 1 138 ? -7.405 -0.859 -6.181 1.00 89.88 138 TYR A O 1
ATOM 1068 N N . VAL A 1 139 ? -9.560 -0.922 -5.536 1.00 89.06 139 VAL A N 1
ATOM 1069 C CA . VAL A 1 139 ? -9.769 -2.352 -5.752 1.00 89.06 139 VAL A CA 1
ATOM 1070 C C . VAL A 1 139 ? -11.108 -2.543 -6.471 1.00 89.06 139 VAL A C 1
ATOM 1072 O O . VAL A 1 139 ? -12.136 -2.097 -5.966 1.00 89.06 139 VAL A O 1
ATOM 1075 N N . TYR A 1 140 ? -11.115 -3.188 -7.645 1.00 83.94 140 TYR A N 1
ATOM 1076 C CA . TYR A 1 140 ? -12.349 -3.432 -8.418 1.00 83.94 140 TYR A CA 1
ATOM 1077 C C . TYR A 1 140 ? -13.263 -4.482 -7.776 1.00 83.94 140 TYR A C 1
ATOM 1079 O O . TYR A 1 140 ? -14.477 -4.301 -7.720 1.00 83.94 140 TYR A O 1
ATOM 1087 N N . LYS A 1 141 ? -12.677 -5.592 -7.322 1.00 87.00 141 LYS A N 1
ATOM 1088 C CA . LYS A 1 141 ? -13.365 -6.702 -6.653 1.00 87.00 141 LYS A CA 1
ATOM 1089 C C . LYS A 1 141 ? -12.681 -6.968 -5.333 1.00 87.00 141 LYS A C 1
ATOM 1091 O O . LYS A 1 141 ? -11.465 -6.911 -5.260 1.00 87.00 141 LYS A O 1
ATOM 1096 N N . GLN A 1 142 ? -13.442 -7.272 -4.295 1.00 87.25 142 GLN A N 1
ATOM 1097 C CA . GLN A 1 142 ? -12.868 -7.496 -2.971 1.00 87.25 142 GLN A CA 1
ATOM 1098 C C . GLN A 1 142 ? -12.772 -8.983 -2.633 1.00 87.25 142 GLN A C 1
ATOM 1100 O O . GLN A 1 142 ? -12.764 -9.339 -1.463 1.00 87.25 142 GLN A O 1
ATOM 1105 N N . ASP A 1 143 ? -12.716 -9.860 -3.632 1.00 91.25 143 ASP A N 1
ATOM 1106 C CA . ASP A 1 143 ? -12.494 -11.295 -3.441 1.00 91.25 143 ASP A CA 1
ATOM 1107 C C . ASP A 1 143 ? -11.025 -11.561 -3.106 1.00 91.25 143 ASP A C 1
ATOM 1109 O O . ASP A 1 143 ? -10.158 -10.745 -3.428 1.00 91.25 143 ASP A O 1
ATOM 1113 N N . GLU A 1 144 ? -10.729 -12.683 -2.454 1.00 91.62 144 GLU A N 1
ATOM 1114 C CA . GLU A 1 144 ? -9.343 -13.030 -2.135 1.00 91.62 144 GLU A CA 1
ATOM 1115 C C . GLU A 1 144 ? -8.485 -13.106 -3.408 1.00 91.62 144 GLU A C 1
ATOM 1117 O O . GLU A 1 144 ? -8.936 -13.579 -4.449 1.00 91.62 144 GLU A O 1
ATOM 1122 N N . PHE A 1 145 ? -7.265 -12.576 -3.326 1.00 90.44 145 PHE A N 1
ATOM 1123 C CA . PHE A 1 145 ? -6.314 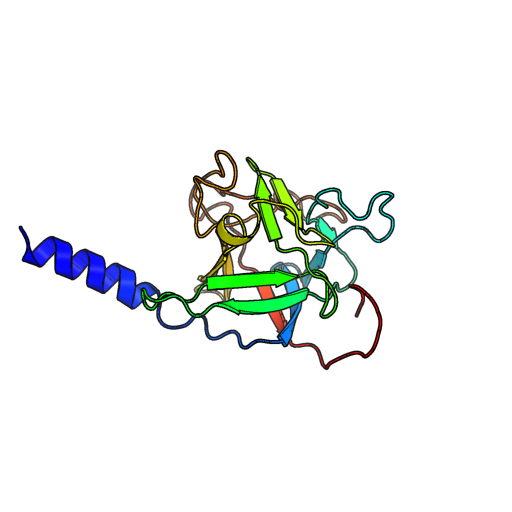-12.401 -4.427 1.00 90.44 145 PHE A CA 1
ATOM 1124 C C . PHE A 1 145 ? -6.714 -11.391 -5.510 1.00 90.44 145 PHE A C 1
ATOM 1126 O O . PHE A 1 145 ? -6.000 -11.245 -6.503 1.00 90.44 145 PHE A O 1
ATOM 1133 N N . SER A 1 146 ? -7.794 -10.627 -5.320 1.00 91.50 146 SER A N 1
ATOM 1134 C CA . SER A 1 146 ? -8.117 -9.537 -6.245 1.00 91.50 146 SER A CA 1
ATOM 1135 C C . SER A 1 146 ? -7.023 -8.458 -6.224 1.00 91.50 146 SER A C 1
ATOM 1137 O O . SER A 1 146 ? -6.605 -8.048 -5.142 1.00 91.50 146 SER A O 1
ATOM 1139 N N . PRO A 1 147 ? -6.556 -7.968 -7.381 1.00 90.44 147 PRO A N 1
ATOM 1140 C CA . PRO A 1 147 ? -5.475 -6.986 -7.442 1.00 90.44 147 PRO A CA 1
ATOM 1141 C C . PRO A 1 147 ? -5.882 -5.589 -6.955 1.00 90.44 147 PRO A C 1
ATOM 1143 O O . PRO A 1 147 ? -7.012 -5.132 -7.155 1.00 90.44 147 PRO A O 1
ATOM 1146 N N . VAL A 1 148 ? -4.914 -4.899 -6.348 1.00 91.06 148 VAL A N 1
ATOM 1147 C CA . VAL A 1 148 ? -4.950 -3.460 -6.068 1.00 91.06 148 VAL A CA 1
ATOM 1148 C C . VAL A 1 148 ? -4.395 -2.708 -7.278 1.00 91.06 148 VAL A C 1
ATOM 1150 O O . VAL A 1 148 ? -3.369 -3.089 -7.842 1.00 91.06 148 VAL A O 1
ATOM 1153 N N . PHE A 1 149 ? -5.057 -1.618 -7.655 1.00 88.75 149 PHE A N 1
ATOM 1154 C CA . PHE A 1 149 ? -4.712 -0.822 -8.829 1.00 88.75 149 PHE A CA 1
ATOM 1155 C C . PHE A 1 149 ? -4.399 0.631 -8.477 1.00 88.75 149 PHE A C 1
ATOM 1157 O O . PHE A 1 149 ? -4.962 1.200 -7.538 1.00 88.75 149 PHE A O 1
ATOM 1164 N N . ALA A 1 150 ? -3.534 1.249 -9.279 1.00 85.62 150 ALA A N 1
ATOM 1165 C CA . ALA A 1 150 ? -3.197 2.662 -9.230 1.00 85.62 150 ALA A CA 1
ATOM 1166 C C . ALA A 1 150 ? -4.118 3.496 -10.133 1.00 85.62 150 ALA A C 1
ATOM 1168 O O . ALA A 1 150 ? -4.620 3.031 -11.159 1.00 85.62 150 ALA A O 1
ATOM 1169 N N . GLY A 1 151 ? -4.315 4.764 -9.762 1.00 75.25 151 GLY A N 1
ATOM 1170 C CA . GLY A 1 151 ? -4.946 5.750 -10.637 1.00 75.25 151 GLY A CA 1
ATOM 1171 C C . GLY A 1 151 ? -6.454 5.616 -10.811 1.00 75.25 151 GLY A C 1
ATOM 1172 O O . GLY A 1 151 ? -6.962 5.669 -11.935 1.00 75.25 151 GLY A O 1
ATOM 1173 N N . GLY A 1 152 ? -7.190 5.481 -9.705 1.00 60.75 152 GLY A N 1
ATOM 1174 C CA . GLY A 1 152 ? -8.640 5.649 -9.711 1.00 60.75 152 GLY A CA 1
ATOM 1175 C C . GLY A 1 152 ? -9.004 7.026 -10.279 1.00 60.75 152 GLY A C 1
ATOM 1176 O O . GLY A 1 152 ? -8.759 8.052 -9.639 1.00 60.75 152 GLY A O 1
ATOM 1177 N N . LYS A 1 153 ? -9.556 7.053 -11.504 1.00 51.53 153 LYS A N 1
ATOM 1178 C CA . LYS A 1 153 ? -9.996 8.282 -12.182 1.00 51.53 153 LYS A CA 1
ATOM 1179 C C . LYS A 1 153 ? -11.128 8.916 -11.375 1.00 51.53 153 LYS A C 1
ATOM 1181 O O . LYS A 1 153 ? -12.266 8.458 -11.407 1.00 51.53 153 LYS A O 1
ATOM 1186 N N . GLY A 1 154 ? -10.793 9.987 -10.661 1.00 48.81 154 GLY A N 1
ATOM 1187 C CA . GLY A 1 154 ? -11.702 10.652 -9.736 1.00 48.81 154 GLY A CA 1
ATOM 1188 C C . GLY A 1 154 ? -11.874 9.854 -8.446 1.00 48.81 154 GLY A C 1
ATOM 1189 O O . GLY A 1 154 ? -11.783 8.631 -8.417 1.00 48.81 154 GLY A O 1
ATOM 1190 N N . ALA A 1 155 ? -12.162 10.553 -7.355 1.00 49.22 155 ALA A N 1
ATOM 1191 C CA . ALA A 1 155 ? -12.375 9.968 -6.030 1.00 49.22 155 ALA A CA 1
ATOM 1192 C C . ALA A 1 155 ? -13.502 8.904 -5.949 1.00 49.22 155 ALA A C 1
ATOM 1194 O O . ALA A 1 155 ? -13.769 8.407 -4.865 1.00 49.22 155 ALA A O 1
ATOM 1195 N N . ILE A 1 156 ? -14.158 8.570 -7.069 1.00 61.38 156 ILE A N 1
ATOM 1196 C CA . ILE A 1 156 ? -15.279 7.631 -7.177 1.00 61.38 156 ILE A CA 1
ATOM 1197 C C . ILE A 1 156 ? -14.834 6.186 -6.934 1.00 61.38 156 ILE A C 1
ATOM 1199 O O . ILE A 1 156 ? -15.528 5.455 -6.240 1.00 61.38 156 ILE A O 1
ATOM 1203 N N . MET A 1 157 ? -13.687 5.771 -7.483 1.00 75.00 157 MET A N 1
ATOM 1204 C CA . MET A 1 157 ? -13.194 4.395 -7.308 1.00 75.00 157 MET A CA 1
ATOM 1205 C C . MET A 1 157 ? -12.187 4.273 -6.164 1.00 75.00 157 MET A C 1
ATOM 1207 O O . MET A 1 157 ? -11.956 3.173 -5.680 1.00 75.00 157 MET A O 1
ATOM 1211 N N . ALA A 1 158 ? -11.577 5.383 -5.741 1.00 83.75 158 ALA A N 1
ATOM 1212 C CA . ALA A 1 158 ? -10.571 5.393 -4.686 1.00 83.75 158 ALA A CA 1
ATOM 1213 C C . ALA A 1 158 ? -11.119 4.796 -3.383 1.00 83.75 158 ALA A C 1
ATOM 1215 O O . ALA A 1 158 ? -12.192 5.178 -2.917 1.00 83.75 158 ALA A O 1
ATOM 1216 N N . VAL A 1 159 ? -10.343 3.911 -2.760 1.00 88.12 159 VAL A N 1
ATOM 1217 C CA . VAL A 1 159 ? -10.723 3.270 -1.497 1.00 88.12 159 VAL A CA 1
ATOM 1218 C C . VAL A 1 159 ? -9.832 3.803 -0.373 1.00 88.12 159 VAL A C 1
ATOM 1220 O O . VAL A 1 159 ? -8.617 3.892 -0.556 1.00 88.12 159 VAL A O 1
ATOM 1223 N N . PRO A 1 160 ? -10.392 4.193 0.786 1.00 91.25 160 PRO A N 1
ATOM 1224 C CA . PRO A 1 160 ? -9.582 4.521 1.947 1.00 91.25 160 PRO A CA 1
ATOM 1225 C C . PRO A 1 160 ? -9.080 3.241 2.622 1.00 91.25 160 PRO A C 1
ATOM 1227 O O . PRO A 1 160 ? -9.854 2.328 2.899 1.00 91.25 160 PRO A O 1
ATOM 1230 N N . PHE A 1 161 ? -7.786 3.200 2.919 1.00 93.44 161 PHE A N 1
ATOM 1231 C CA . PHE A 1 161 ? -7.131 2.097 3.610 1.00 93.44 161 PHE A CA 1
ATOM 1232 C C . PHE A 1 161 ? -6.896 2.447 5.078 1.00 93.44 161 PHE A C 1
ATOM 1234 O O . PHE A 1 161 ? -6.368 3.515 5.402 1.00 93.44 161 PHE A O 1
ATOM 1241 N N . THR A 1 162 ? -7.252 1.542 5.981 1.00 95.31 162 THR A N 1
ATOM 1242 C CA . THR A 1 162 ? -6.995 1.703 7.414 1.00 95.31 162 THR A CA 1
ATOM 1243 C C . THR A 1 162 ? -5.675 1.041 7.774 1.00 95.31 162 THR A C 1
ATOM 1245 O O . THR A 1 162 ? -5.472 -0.135 7.495 1.00 95.31 162 THR A O 1
ATOM 1248 N N . PHE A 1 163 ? -4.783 1.790 8.417 1.00 93.81 163 PHE A N 1
ATOM 1249 C CA . PHE A 1 163 ? -3.501 1.292 8.909 1.00 93.81 163 PHE A CA 1
ATOM 1250 C C . PHE A 1 163 ? -3.643 0.958 10.393 1.00 93.81 163 PHE A C 1
ATOM 1252 O O . PHE A 1 163 ? -3.852 1.854 11.213 1.00 93.81 163 PHE A O 1
ATOM 1259 N N . VAL A 1 164 ? -3.534 -0.322 10.742 1.00 93.00 164 VAL A N 1
ATOM 1260 C CA . VAL A 1 164 ? -3.669 -0.811 12.118 1.00 93.00 164 VAL A CA 1
ATOM 1261 C C . VAL A 1 164 ? -2.299 -1.238 12.625 1.00 93.00 164 VAL A C 1
ATOM 1263 O O . VAL A 1 164 ? -1.738 -2.226 12.147 1.00 93.00 164 VAL A O 1
ATOM 1266 N N . ALA A 1 165 ? -1.758 -0.488 13.586 1.00 91.19 165 ALA A N 1
ATOM 1267 C CA . ALA A 1 165 ? -0.435 -0.743 14.149 1.00 91.19 165 ALA A CA 1
ATOM 1268 C C . ALA A 1 165 ? -0.357 -2.142 14.775 1.00 91.19 165 ALA A C 1
ATOM 1270 O O . ALA A 1 165 ? -1.249 -2.551 15.518 1.00 91.19 165 ALA A O 1
ATOM 1271 N N . GLN A 1 166 ? 0.722 -2.859 14.483 1.00 87.69 166 GLN A N 1
ATOM 1272 C CA . GLN A 1 166 ? 1.020 -4.174 15.034 1.00 87.69 166 GLN A CA 1
ATOM 1273 C C . GLN A 1 166 ? 2.150 -4.067 16.057 1.00 87.69 166 GLN A C 1
ATOM 1275 O O . GLN A 1 166 ? 3.050 -3.231 15.943 1.00 87.69 166 GLN A O 1
ATOM 1280 N N . LYS A 1 167 ? 2.115 -4.921 17.084 1.00 76.81 167 LYS A N 1
ATOM 1281 C CA . LYS A 1 167 ? 3.273 -5.093 17.967 1.00 76.81 167 LYS A CA 1
ATOM 1282 C C . LYS A 1 167 ? 4.348 -5.852 17.195 1.00 76.81 167 LYS A C 1
ATOM 1284 O O . LYS A 1 167 ? 4.026 -6.781 16.468 1.00 76.81 167 LYS A O 1
ATOM 1289 N N . LYS A 1 168 ? 5.608 -5.460 17.383 1.00 58.78 168 LYS A N 1
ATOM 1290 C CA . LYS A 1 168 ? 6.780 -6.023 16.704 1.00 58.78 168 LYS A CA 1
ATOM 1291 C C . LYS A 1 168 ? 6.844 -7.544 16.916 1.00 58.78 168 LYS A C 1
ATOM 1293 O O . LYS A 1 168 ? 7.318 -8.000 17.957 1.00 58.78 168 LYS A O 1
ATOM 1298 N N . THR A 1 169 ? 6.348 -8.328 15.967 1.00 49.44 169 THR A N 1
ATOM 1299 C CA . THR A 1 169 ? 6.502 -9.782 15.962 1.00 49.44 169 THR A CA 1
ATOM 1300 C C . THR A 1 169 ? 7.879 -10.097 15.399 1.00 49.44 169 THR A C 1
ATOM 1302 O O . THR A 1 169 ? 8.246 -9.711 14.293 1.00 49.44 169 THR A O 1
ATOM 1305 N N . LYS A 1 170 ? 8.715 -10.722 16.228 1.00 42.50 170 LYS A N 1
ATOM 1306 C CA . LYS A 1 170 ? 10.069 -11.107 15.850 1.00 42.50 170 LYS A CA 1
ATOM 1307 C C . LYS A 1 170 ? 9.961 -12.310 14.909 1.00 42.50 170 LYS A C 1
ATOM 1309 O O . LYS A 1 170 ? 9.672 -13.403 15.376 1.00 42.50 170 LYS A O 1
ATOM 1314 N N . GLY A 1 171 ? 10.219 -12.091 13.622 1.00 44.31 171 GLY A N 1
ATOM 1315 C CA . GLY A 1 171 ? 10.457 -13.153 12.648 1.00 44.31 171 GLY A CA 1
ATOM 1316 C C . GLY A 1 171 ? 9.205 -13.805 12.069 1.00 44.31 171 GLY A C 1
ATOM 1317 O O . GLY A 1 171 ? 8.870 -14.915 12.445 1.00 44.31 171 GLY A O 1
ATOM 1318 N N . THR A 1 172 ? 8.612 -13.164 11.069 1.00 40.59 172 THR A N 1
ATOM 1319 C CA . THR A 1 172 ? 8.057 -13.834 9.883 1.00 40.59 172 THR A CA 1
ATOM 1320 C C . THR A 1 172 ? 7.863 -12.766 8.823 1.00 40.59 172 THR A C 1
ATOM 1322 O O . THR A 1 172 ? 7.238 -11.735 9.067 1.00 40.59 172 THR A O 1
ATOM 1325 N N . ASN A 1 173 ? 8.421 -12.986 7.637 1.00 51.91 173 ASN A N 1
ATOM 1326 C CA . ASN A 1 173 ? 8.164 -12.121 6.496 1.00 51.91 173 ASN A CA 1
ATOM 1327 C C . ASN A 1 173 ? 6.654 -12.119 6.205 1.00 51.91 173 ASN A C 1
ATOM 1329 O O . ASN A 1 173 ? 6.114 -13.110 5.725 1.00 51.91 173 ASN A O 1
ATOM 1333 N N . GLY A 1 174 ? 5.984 -11.005 6.496 1.00 51.47 174 GLY A N 1
ATOM 1334 C CA . GLY A 1 174 ? 4.682 -10.662 5.928 1.00 51.47 174 GLY A CA 1
ATOM 1335 C C . GLY A 1 174 ? 3.429 -11.313 6.523 1.00 51.47 174 GLY A C 1
ATOM 1336 O O . GLY A 1 174 ? 2.349 -10.931 6.096 1.00 51.47 174 GLY A O 1
ATOM 1337 N N . ILE A 1 175 ? 3.496 -12.210 7.508 1.00 44.94 175 ILE A N 1
ATOM 1338 C CA . ILE A 1 175 ? 2.291 -12.795 8.140 1.00 44.94 175 ILE A CA 1
ATOM 1339 C C . ILE A 1 175 ? 2.295 -12.449 9.632 1.00 44.94 175 ILE A C 1
ATOM 1341 O O . ILE A 1 175 ? 3.307 -12.669 10.304 1.00 44.94 175 ILE A O 1
ATOM 1345 N N . ALA A 1 176 ? 1.193 -11.845 10.099 1.00 39.25 176 ALA A N 1
ATOM 1346 C CA . ALA A 1 176 ? 0.977 -11.473 11.501 1.00 39.25 176 ALA A CA 1
ATOM 1347 C C . ALA A 1 176 ? 0.649 -12.696 12.362 1.00 39.25 176 ALA A C 1
ATOM 1349 O O . ALA A 1 176 ? -0.153 -13.532 11.885 1.00 39.25 176 ALA A O 1
#

Organism: NCBI:txid13290